Protein AF-A0A851DTY9-F1 (afdb_monomer)

Organism: Todus mexicanus (NCBI:txid135184)

Radius of gyration: 13.66 Å; Cα contacts (8 Å, |Δi|>4): 69; chains: 1; bounding box: 41×22×33 Å

Mean predicted aligned error: 4.66 Å

Foldseek 3Di:
DPADDPPDQWYQDPVRDIHGVDFDDDPVDRPRFDWDWGWDDDPVGIDIGDIDGDDDDDD

Structure (mmCIF, N/CA/C/O backbone):
data_AF-A0A851DTY9-F1
#
_entry.id   AF-A0A851DTY9-F1
#
loop_
_atom_site.group_PDB
_atom_site.id
_atom_site.type_symbol
_atom_site.label_atom_id
_atom_site.label_alt_id
_atom_site.label_comp_id
_atom_site.label_asym_id
_atom_site.label_entity_id
_atom_site.label_seq_id
_atom_site.pdbx_PDB_ins_code
_atom_site.Cartn_x
_atom_site.Cartn_y
_atom_site.Cartn_z
_atom_site.occupancy
_atom_site.B_iso_or_equiv
_atom_site.auth_seq_id
_atom_site.auth_comp_id
_atom_site.auth_asym_id
_atom_site.auth_atom_id
_atom_site.pdbx_PDB_model_num
ATOM 1 N N . THR A 1 1 ? 6.005 -2.717 6.437 1.00 53.41 1 THR A N 1
ATOM 2 C CA . THR A 1 1 ? 5.573 -4.114 6.612 1.00 53.41 1 THR A CA 1
ATOM 3 C C . THR A 1 1 ? 6.742 -4.846 7.203 1.00 53.41 1 THR A C 1
ATOM 5 O O . THR A 1 1 ? 7.777 -4.897 6.546 1.00 53.41 1 THR A O 1
ATOM 8 N N . ASP A 1 2 ? 6.622 -5.297 8.448 1.00 54.84 2 ASP A N 1
ATOM 9 C CA . ASP A 1 2 ? 7.588 -6.241 9.005 1.00 54.84 2 ASP A CA 1
ATOM 10 C C . ASP A 1 2 ? 7.543 -7.462 8.097 1.00 54.84 2 ASP A C 1
ATOM 12 O O . ASP A 1 2 ? 6.515 -8.132 8.017 1.00 54.84 2 ASP A O 1
ATOM 16 N N . LYS A 1 3 ? 8.567 -7.629 7.259 1.00 56.59 3 LYS A N 1
ATOM 17 C CA . LYS A 1 3 ? 8.508 -8.595 6.159 1.00 56.59 3 LYS A CA 1
ATOM 18 C C . LYS A 1 3 ? 8.424 -10.033 6.666 1.00 56.59 3 LYS A C 1
ATOM 20 O O . LYS A 1 3 ? 7.970 -10.878 5.908 1.00 56.59 3 LYS A O 1
ATOM 25 N N . ASP A 1 4 ? 8.750 -10.267 7.937 1.00 58.31 4 ASP A N 1
ATOM 26 C CA . ASP A 1 4 ? 8.917 -11.607 8.488 1.00 58.31 4 ASP A CA 1
ATOM 27 C C . ASP A 1 4 ? 8.507 -11.725 9.971 1.00 58.31 4 ASP A C 1
ATOM 29 O O . ASP A 1 4 ? 8.943 -12.661 10.637 1.00 58.31 4 ASP A O 1
ATOM 33 N N . ASP A 1 5 ? 7.680 -10.819 10.521 1.00 68.94 5 ASP A N 1
ATOM 34 C CA . ASP A 1 5 ? 7.077 -11.065 11.844 1.00 68.94 5 ASP A CA 1
ATOM 35 C C . ASP A 1 5 ? 5.778 -11.880 11.682 1.00 68.94 5 ASP A C 1
ATOM 37 O O . ASP A 1 5 ? 4.745 -11.309 11.313 1.00 68.94 5 ASP A O 1
ATOM 41 N N . PRO A 1 6 ? 5.768 -13.195 11.986 1.00 65.31 6 PRO A N 1
ATOM 42 C CA . PRO A 1 6 ? 4.560 -14.017 11.915 1.00 65.31 6 PRO A CA 1
ATOM 43 C C . PRO A 1 6 ? 3.480 -13.589 12.921 1.00 65.31 6 PRO A C 1
ATOM 45 O O . PRO A 1 6 ? 2.360 -14.095 12.866 1.00 65.31 6 PRO A O 1
ATOM 48 N N . ARG A 1 7 ? 3.791 -12.681 13.857 1.00 73.88 7 ARG A N 1
ATOM 49 C CA . ARG A 1 7 ? 2.830 -12.101 14.806 1.00 73.88 7 ARG A CA 1
ATOM 50 C C . ARG A 1 7 ? 2.221 -10.791 14.310 1.00 73.88 7 ARG A C 1
ATOM 52 O O . ARG A 1 7 ? 1.281 -10.294 14.934 1.00 73.88 7 ARG A O 1
ATOM 59 N N . SER A 1 8 ? 2.715 -10.237 13.203 1.00 87.25 8 SER A N 1
ATOM 60 C CA . SER A 1 8 ? 2.139 -9.041 12.596 1.00 87.25 8 SER A CA 1
ATOM 61 C C . SER A 1 8 ? 0.727 -9.331 12.083 1.00 87.25 8 SER A C 1
ATOM 63 O O . SER A 1 8 ? 0.486 -10.312 11.381 1.00 87.25 8 SER A O 1
ATOM 65 N N . HIS A 1 9 ? -0.228 -8.435 12.361 1.00 91.75 9 HIS A N 1
ATOM 66 C CA . HIS A 1 9 ? -1.573 -8.531 11.775 1.00 91.75 9 HIS A CA 1
ATOM 67 C C . HIS A 1 9 ? -1.600 -8.171 10.284 1.00 91.75 9 HIS A C 1
ATOM 69 O O . HIS A 1 9 ? -2.626 -8.366 9.636 1.00 91.75 9 HIS A O 1
ATOM 75 N N . ARG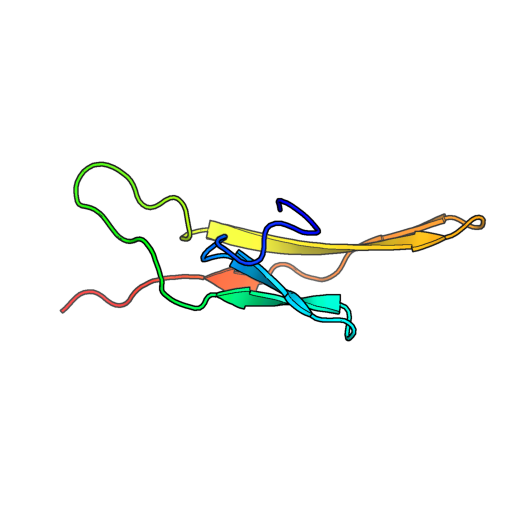 A 1 10 ? -0.484 -7.652 9.755 1.00 93.56 10 ARG A N 1
ATOM 76 C CA . ARG A 1 10 ? -0.245 -7.347 8.341 1.0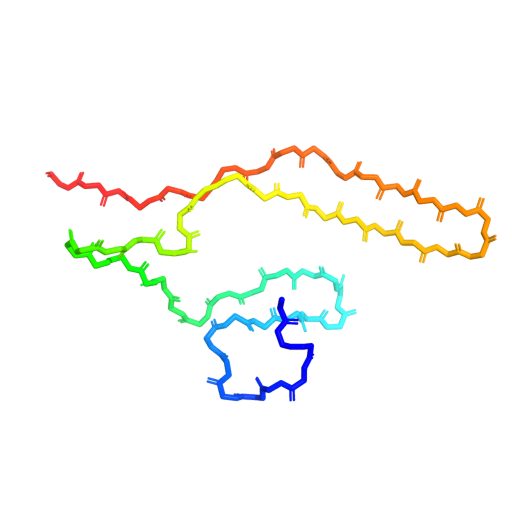0 93.56 10 ARG A CA 1
ATOM 77 C C . ARG A 1 10 ? 0.853 -8.266 7.819 1.00 93.56 10 ARG A C 1
ATOM 79 O O . ARG A 1 10 ? 1.975 -8.212 8.318 1.00 93.56 10 ARG A O 1
ATOM 86 N N . MET A 1 11 ? 0.566 -9.054 6.799 1.00 92.75 11 MET A N 1
ATOM 87 C CA . MET A 1 11 ? 1.483 -10.048 6.247 1.00 92.75 11 MET A CA 1
ATOM 88 C C . MET A 1 11 ? 1.646 -9.843 4.747 1.00 92.75 11 MET A C 1
ATOM 90 O O . MET A 1 11 ? 0.664 -9.627 4.041 1.00 92.75 11 MET A O 1
ATOM 94 N N . LEU A 1 12 ? 2.874 -9.949 4.242 1.00 91.94 12 LEU A N 1
ATOM 95 C CA . LEU A 1 12 ? 3.110 -10.040 2.804 1.00 91.94 12 LEU A CA 1
ATOM 96 C C . LEU A 1 12 ? 3.105 -11.518 2.404 1.00 91.94 12 LEU A C 1
ATOM 98 O O . LEU A 1 12 ? 3.903 -12.299 2.913 1.00 91.94 12 LEU A O 1
ATOM 102 N N . LEU A 1 13 ? 2.199 -11.911 1.514 1.00 91.56 13 LEU A N 1
ATOM 103 C CA . LEU A 1 13 ? 2.152 -13.280 1.005 1.00 91.56 13 LEU A CA 1
ATOM 104 C C . LEU A 1 13 ? 3.276 -13.515 -0.020 1.00 91.56 13 LEU A C 1
ATOM 106 O O . LEU A 1 13 ? 3.687 -12.562 -0.686 1.00 91.56 13 LEU A O 1
ATOM 110 N N . PRO A 1 14 ? 3.721 -14.769 -0.244 1.00 91.62 14 PRO A N 1
ATOM 111 C CA . PRO A 1 14 ? 4.708 -15.088 -1.284 1.00 91.62 14 PRO A CA 1
ATOM 112 C C . PRO A 1 14 ? 4.294 -14.648 -2.696 1.00 91.62 14 PRO A C 1
ATOM 114 O O . PRO A 1 14 ? 5.144 -14.397 -3.542 1.00 91.62 14 PRO A O 1
ATOM 117 N N . SER A 1 15 ? 2.987 -14.507 -2.944 1.00 92.94 15 SER A N 1
ATOM 118 C CA . SER A 1 15 ? 2.436 -13.954 -4.187 1.00 92.94 15 SER A CA 1
ATOM 119 C C . SER A 1 15 ? 2.642 -12.439 -4.349 1.00 92.94 15 SER A C 1
ATOM 121 O O . SER A 1 15 ? 2.318 -11.893 -5.399 1.00 92.94 15 SER A O 1
ATOM 123 N N . GLY A 1 16 ? 3.122 -11.739 -3.316 1.00 93.00 16 GLY A N 1
ATOM 124 C CA . GLY A 1 16 ? 3.282 -10.283 -3.279 1.00 93.00 16 GLY A CA 1
ATOM 125 C C . GLY A 1 16 ? 2.044 -9.511 -2.807 1.00 93.00 16 GLY A C 1
ATOM 126 O O . GLY A 1 16 ? 2.086 -8.286 -2.722 1.00 93.00 16 GLY A O 1
ATOM 127 N N . SER A 1 17 ? 0.947 -10.197 -2.476 1.00 94.75 17 SER A N 1
ATOM 128 C CA . SER A 1 17 ? -0.261 -9.559 -1.931 1.00 94.75 17 SER A CA 1
ATOM 129 C C . SER A 1 17 ? -0.086 -9.173 -0.458 1.00 94.75 17 SER A C 1
ATOM 131 O O . SER A 1 17 ? 0.443 -9.959 0.328 1.00 94.75 17 SER A O 1
ATOM 133 N N . LEU A 1 18 ? -0.571 -7.988 -0.069 1.00 94.81 18 LEU A N 1
ATOM 134 C CA . LEU A 1 18 ? -0.663 -7.575 1.334 1.00 94.81 18 LEU A CA 1
ATOM 135 C C . LEU A 1 18 ? -1.955 -8.128 1.949 1.00 94.81 18 LEU A C 1
ATOM 137 O O . LEU A 1 18 ? -3.052 -7.788 1.513 1.00 94.81 18 LEU A O 1
ATOM 141 N N . PHE A 1 19 ? -1.816 -8.970 2.965 1.00 94.06 19 PHE A N 1
ATOM 142 C CA . PHE A 1 19 ? -2.911 -9.596 3.691 1.00 94.06 19 PHE A CA 1
ATOM 143 C C . PHE A 1 19 ? -3.034 -9.013 5.101 1.00 94.06 19 PHE A C 1
ATOM 145 O O . PHE A 1 19 ? -2.035 -8.826 5.796 1.00 94.06 19 PHE A O 1
ATOM 152 N N . PHE A 1 20 ? -4.264 -8.757 5.540 1.00 95.00 20 PHE A N 1
ATOM 153 C CA . PHE A 1 20 ? -4.570 -8.306 6.895 1.00 95.00 20 PHE A CA 1
ATOM 154 C C . PHE A 1 20 ? -5.369 -9.396 7.613 1.00 95.00 20 PHE A C 1
ATOM 156 O O . PHE A 1 20 ? -6.473 -9.726 7.189 1.00 95.00 20 PHE A O 1
ATOM 163 N N . LEU A 1 21 ? -4.847 -9.929 8.721 1.00 94.06 21 LEU A N 1
ATOM 164 C CA . LEU A 1 21 ? -5.574 -10.890 9.568 1.00 94.06 21 LEU A CA 1
ATOM 165 C C . LEU A 1 21 ? -6.784 -10.244 10.258 1.00 94.06 21 LEU A C 1
ATOM 167 O O . LEU A 1 21 ? -7.789 -10.897 10.525 1.00 94.06 21 LEU A O 1
ATOM 171 N N . ARG A 1 22 ? -6.669 -8.953 10.573 1.00 93.69 22 ARG A N 1
ATOM 172 C CA . ARG A 1 22 ? -7.735 -8.102 11.105 1.00 93.69 22 ARG A CA 1
ATOM 173 C C . ARG A 1 22 ? -7.451 -6.657 10.729 1.00 93.69 22 ARG A C 1
ATOM 175 O O . ARG A 1 22 ? -6.285 -6.287 10.619 1.00 93.69 22 ARG A O 1
ATOM 182 N N . ILE A 1 23 ? -8.496 -5.845 10.618 1.00 94.69 23 ILE A N 1
ATOM 183 C CA . ILE A 1 23 ? -8.358 -4.398 10.439 1.00 94.69 23 ILE A CA 1
ATOM 184 C C . ILE A 1 23 ? -8.363 -3.703 11.803 1.00 94.69 23 ILE A C 1
ATOM 186 O O . ILE A 1 23 ? -9.263 -3.893 12.623 1.00 94.69 23 ILE A O 1
ATOM 190 N N . VAL A 1 24 ? -7.343 -2.891 12.059 1.00 93.94 24 VAL A N 1
ATOM 191 C CA . VAL A 1 24 ? -7.234 -2.012 13.219 1.00 93.94 24 VAL A CA 1
ATOM 192 C C . VAL A 1 24 ? -7.926 -0.694 12.895 1.00 93.94 24 VAL A C 1
ATOM 194 O O . VAL A 1 24 ? -7.369 0.197 12.255 1.00 93.94 24 VAL A O 1
ATOM 197 N N . HIS A 1 25 ? -9.150 -0.578 13.398 1.00 93.00 25 HIS A N 1
ATOM 198 C CA . HIS A 1 25 ? -9.981 0.614 13.307 1.00 93.00 25 HIS A CA 1
ATOM 199 C C . HIS A 1 25 ? -10.363 1.071 14.720 1.00 93.00 25 HIS A C 1
ATOM 201 O O . HIS A 1 25 ? -11.374 0.657 15.283 1.00 93.00 25 HIS A O 1
ATOM 207 N N . GLY A 1 26 ? -9.503 1.873 15.350 1.00 90.00 26 GLY A N 1
ATOM 208 C CA . GLY A 1 26 ? -9.728 2.404 16.692 1.00 90.00 26 GLY A CA 1
ATOM 209 C C . GLY A 1 26 ? -10.301 3.822 16.674 1.00 90.00 26 GLY A C 1
ATOM 210 O O . GLY A 1 26 ? -10.128 4.578 15.721 1.00 90.00 26 GLY A O 1
ATOM 211 N N . ARG A 1 27 ? -10.919 4.239 17.788 1.00 89.75 27 ARG A N 1
ATOM 212 C CA . ARG A 1 27 ? -11.414 5.621 17.958 1.00 89.75 27 ARG A CA 1
ATOM 213 C C . ARG A 1 27 ? -10.294 6.669 17.901 1.00 89.75 27 ARG A C 1
ATOM 215 O O . ARG A 1 27 ? -10.539 7.792 17.482 1.00 89.75 27 ARG A O 1
ATOM 222 N N . LYS A 1 28 ? -9.089 6.313 18.365 1.00 91.44 28 LYS A N 1
ATOM 223 C CA . LYS A 1 28 ? -7.921 7.211 18.428 1.00 91.44 28 LYS A CA 1
ATOM 224 C C . LYS A 1 28 ? -7.000 7.102 17.212 1.00 91.44 28 LYS A C 1
ATOM 226 O O . LYS A 1 28 ? -6.367 8.088 16.859 1.00 91.44 28 LYS A O 1
ATOM 231 N N . SER A 1 29 ? -6.895 5.925 16.596 1.00 91.44 29 SER A N 1
ATOM 232 C CA . SER A 1 29 ? -6.115 5.741 15.372 1.00 91.44 29 SER A CA 1
ATOM 233 C C . SER A 1 29 ? -6.698 4.630 14.507 1.00 91.44 29 SER A C 1
ATOM 235 O O . SER A 1 29 ? -7.266 3.655 15.008 1.00 91.44 29 SER A O 1
ATOM 237 N N . ARG A 1 30 ? -6.531 4.792 13.196 1.00 93.69 30 ARG A N 1
ATOM 238 C CA . ARG A 1 30 ? -6.983 3.858 12.161 1.00 93.69 30 ARG A CA 1
ATOM 239 C C . ARG A 1 30 ? -5.813 3.553 11.229 1.00 93.69 30 ARG A C 1
ATOM 241 O O . ARG A 1 30 ? -5.800 3.994 10.089 1.00 93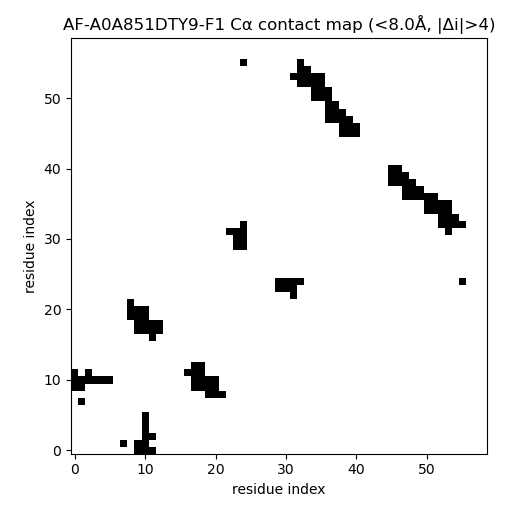.69 30 ARG A O 1
ATOM 248 N N . PRO A 1 31 ? -4.767 2.885 11.737 1.00 94.19 31 PRO A N 1
ATOM 249 C CA . PRO A 1 31 ? -3.493 2.788 11.035 1.00 94.19 31 PRO A CA 1
ATOM 250 C C . PRO A 1 31 ? -3.551 1.893 9.791 1.00 94.19 31 PRO A C 1
ATOM 252 O O . PRO A 1 31 ? -2.579 1.863 9.040 1.00 94.19 31 PRO A O 1
ATOM 255 N N . ASP A 1 32 ? -4.619 1.109 9.626 1.00 95.44 32 ASP A N 1
ATOM 256 C CA . ASP A 1 32 ? -4.826 0.243 8.464 1.00 95.44 32 ASP A CA 1
ATOM 257 C C . ASP A 1 32 ? -5.633 0.936 7.354 1.00 95.44 32 ASP A C 1
ATOM 259 O O . ASP A 1 32 ? -5.483 0.556 6.197 1.00 95.44 32 ASP A O 1
ATOM 263 N N . GLU A 1 33 ? -6.445 1.953 7.665 1.00 96.56 33 GLU A N 1
ATOM 264 C CA . GLU A 1 33 ? -7.177 2.711 6.642 1.00 96.56 33 GLU A CA 1
ATOM 265 C C . GLU A 1 33 ? -6.234 3.588 5.823 1.00 96.56 33 GLU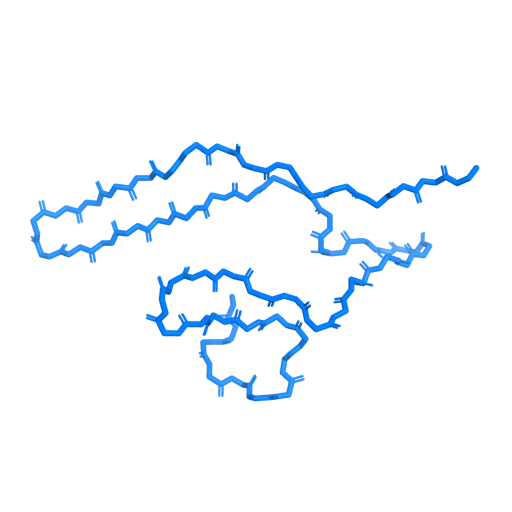 A C 1
ATOM 267 O O . GLU A 1 33 ? -5.294 4.184 6.354 1.00 96.56 33 GLU A O 1
ATOM 272 N N . GLY A 1 34 ? -6.514 3.702 4.527 1.00 96.69 34 GLY A N 1
ATOM 273 C CA . GLY A 1 34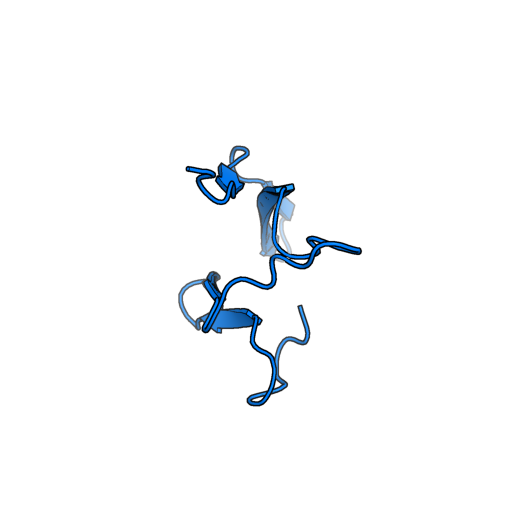 ? -5.769 4.587 3.643 1.00 96.69 34 GLY A CA 1
ATOM 274 C C . GLY A 1 34 ? -5.667 4.069 2.220 1.00 96.69 34 GLY A C 1
ATOM 275 O O . GLY A 1 34 ? -6.347 3.126 1.818 1.00 96.69 34 GLY A O 1
ATOM 276 N N . VAL A 1 35 ? -4.798 4.717 1.451 1.00 98.06 35 VAL A N 1
ATOM 277 C CA . VAL A 1 35 ? -4.511 4.351 0.066 1.00 98.06 35 VAL A CA 1
ATOM 278 C C . VAL A 1 35 ? -3.208 3.566 0.012 1.00 98.06 35 VAL A C 1
ATOM 280 O O . VAL A 1 35 ? -2.182 4.009 0.527 1.00 98.06 35 VAL A O 1
ATOM 283 N N . TYR A 1 36 ? -3.253 2.409 -0.635 1.00 97.50 36 TYR A N 1
ATOM 284 C CA . TYR A 1 36 ? -2.129 1.507 -0.815 1.00 97.50 36 TYR A CA 1
ATOM 285 C C . TYR A 1 36 ? -1.713 1.437 -2.280 1.00 97.50 36 TYR A C 1
ATOM 287 O O . TYR A 1 36 ? -2.540 1.511 -3.188 1.00 97.50 36 TYR A O 1
ATOM 295 N N . VAL A 1 37 ? -0.418 1.222 -2.486 1.00 98.12 37 VAL A N 1
ATOM 296 C CA . VAL A 1 37 ? 0.179 0.826 -3.763 1.00 98.12 37 VAL A CA 1
ATOM 297 C C . VAL A 1 37 ? 1.137 -0.328 -3.511 1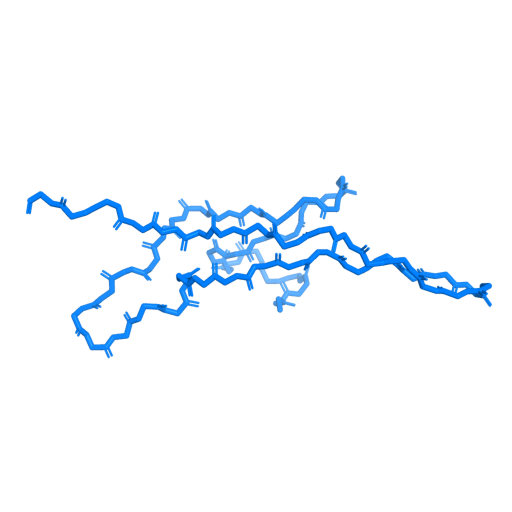.00 98.12 37 VAL A C 1
ATOM 299 O 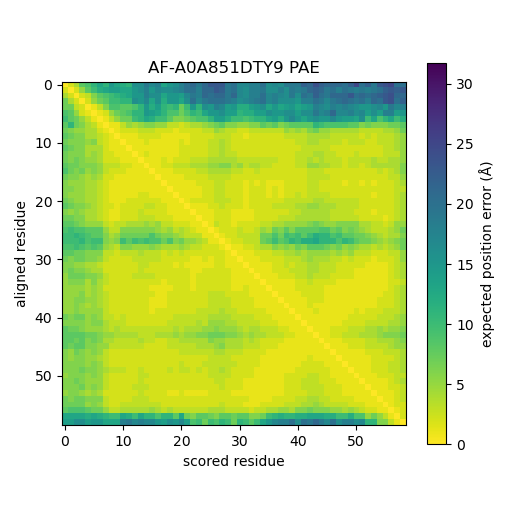O . VAL A 1 37 ? 1.750 -0.408 -2.441 1.00 98.12 37 VAL A O 1
ATOM 302 N N . CYS A 1 38 ? 1.298 -1.213 -4.490 1.00 97.19 38 CYS A N 1
ATOM 303 C CA . CYS A 1 38 ? 2.416 -2.142 -4.508 1.00 97.19 38 CYS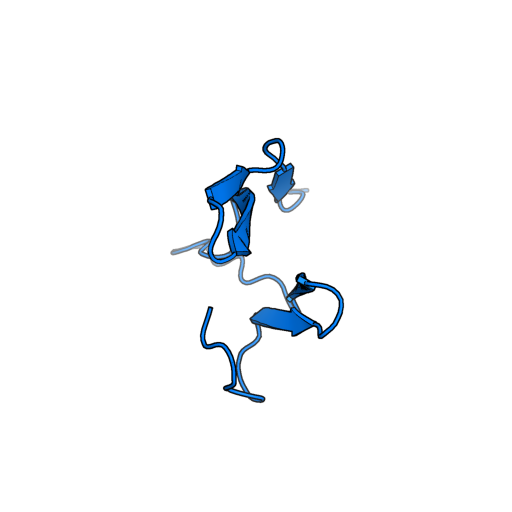 A CA 1
ATOM 304 C C . CYS A 1 38 ? 3.535 -1.582 -5.393 1.00 97.19 38 CYS A C 1
ATOM 306 O O . CYS A 1 38 ? 3.289 -0.936 -6.413 1.00 97.19 38 CYS A O 1
ATOM 308 N N . VAL A 1 39 ? 4.780 -1.808 -4.971 1.00 97.25 39 VAL A N 1
ATOM 309 C CA . VAL A 1 39 ? 5.970 -1.409 -5.726 1.00 97.25 39 VAL A CA 1
ATOM 310 C C . VAL A 1 39 ? 6.834 -2.641 -5.943 1.00 97.25 39 VAL A C 1
ATOM 312 O O . VAL A 1 39 ? 7.396 -3.186 -4.991 1.00 97.25 39 VAL A O 1
ATOM 315 N N . ALA A 1 40 ? 6.926 -3.084 -7.194 1.00 97.25 40 ALA A N 1
ATOM 316 C CA . ALA A 1 40 ? 7.770 -4.195 -7.612 1.00 97.25 40 ALA A CA 1
ATOM 317 C C . ALA A 1 40 ? 9.116 -3.654 -8.105 1.00 97.25 40 ALA A C 1
ATOM 319 O O . ALA A 1 40 ? 9.148 -2.745 -8.928 1.00 97.25 40 ALA A O 1
ATOM 320 N N . ARG A 1 41 ? 10.231 -4.200 -7.604 1.00 97.81 41 ARG A N 1
ATOM 321 C CA . ARG A 1 41 ? 11.592 -3.754 -7.947 1.00 97.81 41 ARG A CA 1
ATOM 322 C C . ARG A 1 41 ? 12.461 -4.922 -8.382 1.00 97.81 41 ARG A C 1
ATOM 324 O O . ARG A 1 41 ? 12.419 -5.980 -7.758 1.00 97.81 41 ARG A O 1
ATOM 331 N N . ASN A 1 42 ? 13.276 -4.708 -9.406 1.00 97.81 42 ASN A N 1
ATOM 332 C CA . ASN A 1 42 ? 14.349 -5.610 -9.817 1.00 97.81 42 ASN A CA 1
ATOM 333 C C . ASN A 1 42 ? 15.597 -4.792 -10.213 1.00 97.81 42 ASN A C 1
ATOM 335 O O . ASN A 1 42 ? 15.628 -3.576 -10.048 1.00 97.81 42 ASN A O 1
ATOM 339 N N . TYR A 1 43 ? 16.640 -5.448 -10.723 1.00 98.44 43 TYR A N 1
ATOM 340 C CA . TYR A 1 43 ? 17.893 -4.776 -11.097 1.00 98.44 43 TYR A CA 1
ATOM 341 C C . TYR A 1 43 ? 17.771 -3.829 -12.308 1.00 98.44 43 TYR A C 1
ATOM 343 O O . TYR A 1 43 ? 18.676 -3.033 -12.539 1.00 98.44 43 TYR A O 1
ATOM 351 N N . LEU A 1 44 ? 16.683 -3.916 -13.082 1.00 98.56 44 LEU A N 1
ATOM 352 C CA . LEU A 1 44 ? 16.424 -3.067 -14.249 1.00 98.56 44 LEU A CA 1
ATOM 353 C C . LEU A 1 44 ? 15.565 -1.842 -13.910 1.00 98.56 44 LEU A C 1
ATOM 355 O O . LEU A 1 44 ? 15.531 -0.901 -14.699 1.00 98.56 44 LEU A O 1
ATOM 359 N N . GLY A 1 45 ? 14.866 -1.839 -12.772 1.00 98.38 45 GLY A N 1
ATOM 360 C CA . GLY A 1 45 ? 14.032 -0.713 -12.364 1.00 98.38 45 GLY A CA 1
ATOM 361 C C . GLY A 1 45 ? 12.898 -1.080 -11.411 1.00 98.38 45 GLY A C 1
ATOM 362 O O . GLY A 1 45 ? 12.957 -2.069 -10.673 1.00 98.38 45 GLY A O 1
ATOM 363 N N . GLU A 1 46 ? 11.852 -0.253 -11.429 1.00 98.50 46 GLU A N 1
ATOM 364 C CA . GLU A 1 46 ? 10.663 -0.405 -10.594 1.00 98.50 46 GLU A CA 1
ATOM 365 C C . GLU A 1 46 ? 9.357 -0.212 -11.372 1.00 98.50 46 GLU A C 1
ATOM 367 O O . GLU A 1 46 ? 9.303 0.519 -12.359 1.00 98.50 46 GLU A O 1
ATOM 372 N N . ALA A 1 47 ? 8.299 -0.865 -10.898 1.00 98.38 47 ALA A N 1
ATOM 373 C CA . ALA A 1 47 ? 6.930 -0.689 -11.359 1.00 98.38 47 ALA A CA 1
ATOM 374 C C . ALA A 1 47 ? 6.015 -0.429 -10.155 1.00 98.38 47 ALA A C 1
ATOM 376 O O . ALA A 1 47 ? 6.104 -1.123 -9.139 1.00 98.38 47 ALA A O 1
ATOM 377 N N . VAL A 1 48 ? 5.131 0.562 -10.276 1.00 98.31 48 VAL A N 1
ATOM 378 C CA . VAL A 1 48 ? 4.181 0.971 -9.230 1.00 98.31 48 VAL A CA 1
ATOM 379 C C . VAL A 1 48 ? 2.765 0.649 -9.697 1.00 98.31 48 VAL A C 1
ATOM 381 O O . VAL A 1 48 ? 2.411 0.946 -10.838 1.00 98.31 48 VAL A O 1
ATOM 384 N N . SER A 1 49 ? 1.955 0.030 -8.839 1.00 98.25 49 SER A N 1
ATOM 385 C CA . SER A 1 49 ? 0.549 -0.229 -9.157 1.00 98.25 49 SER A CA 1
ATOM 386 C C . SER A 1 49 ? -0.302 1.035 -9.114 1.00 98.25 49 SER A C 1
ATOM 388 O O . SER A 1 49 ? 0.096 2.074 -8.592 1.00 98.25 49 SER A O 1
ATOM 390 N N . HIS A 1 50 ? -1.546 0.914 -9.570 1.00 98.50 50 HIS A N 1
ATOM 391 C CA . HIS A 1 50 ? -2.573 1.891 -9.230 1.00 98.50 50 HIS A CA 1
ATOM 392 C C . HIS A 1 50 ? -2.845 1.916 -7.720 1.00 98.50 50 HIS A C 1
ATOM 394 O O . HIS A 1 50 ? -2.573 0.948 -7.000 1.00 98.50 50 HIS A O 1
ATOM 400 N N . ASN A 1 51 ? -3.420 3.029 -7.273 1.00 98.50 51 ASN A N 1
ATOM 401 C CA . ASN A 1 51 ? -3.912 3.213 -5.915 1.00 98.50 51 ASN A CA 1
ATOM 402 C C . ASN A 1 51 ? -5.093 2.277 -5.626 1.00 98.50 51 ASN A C 1
ATOM 404 O O . ASN A 1 51 ? -6.015 2.168 -6.433 1.00 98.50 51 ASN A O 1
ATOM 408 N N . ALA A 1 52 ? -5.097 1.677 -4.439 1.00 98.25 52 ALA A N 1
ATOM 409 C CA . ALA A 1 52 ? -6.228 0.946 -3.881 1.00 98.25 52 ALA A CA 1
ATOM 410 C C . ALA A 1 52 ? -6.615 1.557 -2.529 1.00 98.25 52 ALA A C 1
ATOM 412 O O . ALA A 1 52 ? -5.759 1.710 -1.659 1.00 98.25 52 ALA A O 1
ATOM 413 N N . SER A 1 53 ? -7.884 1.918 -2.341 1.00 97.56 53 SER A N 1
ATOM 414 C CA . SER A 1 53 ? -8.386 2.421 -1.061 1.00 97.56 53 SER A CA 1
ATOM 415 C C . SER A 1 53 ? -8.841 1.276 -0.157 1.00 97.56 53 SER A C 1
ATOM 417 O O . SER A 1 53 ? -9.513 0.342 -0.593 1.00 97.56 53 SER A O 1
ATOM 419 N N . LEU A 1 54 ? -8.472 1.360 1.120 1.00 97.06 54 LEU A N 1
ATOM 420 C CA . LEU A 1 54 ? -8.973 0.504 2.185 1.00 97.06 54 LEU A CA 1
ATOM 421 C C . LEU A 1 54 ? -9.733 1.369 3.190 1.00 97.06 54 LEU A C 1
ATOM 423 O O . LEU A 1 54 ? -9.136 2.140 3.943 1.00 97.06 54 LEU A O 1
ATOM 427 N N . GLU A 1 55 ? -11.052 1.217 3.185 1.00 96.19 55 GLU A N 1
ATOM 428 C CA . GLU A 1 55 ? -11.990 1.943 4.040 1.00 96.19 55 GLU A CA 1
ATOM 429 C C . GLU A 1 55 ? -12.812 0.943 4.861 1.00 96.19 55 GLU A C 1
ATOM 431 O O . GLU A 1 55 ? -13.193 -0.119 4.362 1.00 96.19 55 GLU A O 1
ATOM 436 N N . VAL A 1 56 ? -13.094 1.268 6.126 1.00 95.06 56 VAL A N 1
A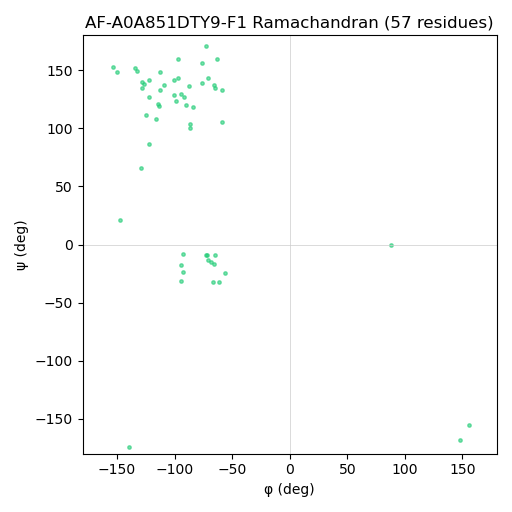TOM 437 C CA . VAL A 1 56 ? -13.987 0.467 6.972 1.00 95.06 56 VAL A CA 1
ATOM 438 C C . VAL A 1 56 ? -15.366 1.105 6.973 1.00 95.06 56 VAL A C 1
ATOM 440 O O . VAL A 1 56 ? -15.522 2.268 7.342 1.00 95.06 56 VAL A O 1
ATOM 443 N N . ALA A 1 57 ? -16.379 0.331 6.586 1.00 93.31 57 ALA A N 1
ATOM 444 C CA . ALA A 1 57 ? -17.758 0.793 6.608 1.00 93.31 57 ALA A CA 1
ATOM 445 C C . ALA A 1 57 ? -18.182 1.205 8.029 1.00 93.31 57 ALA A C 1
ATOM 447 O O . ALA A 1 57 ? -17.988 0.465 8.997 1.00 93.31 57 ALA A O 1
ATOM 448 N N . SER A 1 58 ? -18.810 2.372 8.138 1.00 82.81 58 SER A N 1
ATOM 449 C CA . SER A 1 58 ? -19.519 2.822 9.334 1.00 82.81 58 SER A CA 1
ATOM 450 C C . SER A 1 58 ? -21.020 2.609 9.159 1.00 82.81 58 SER A C 1
ATOM 452 O O . SER A 1 58 ? -21.544 2.812 8.064 1.00 82.81 58 SER A O 1
ATOM 454 N N . LYS A 1 59 ? -21.699 2.198 10.234 1.00 71.06 59 LYS A N 1
ATOM 455 C CA . LYS A 1 59 ? -23.162 2.103 10.276 1.00 71.06 59 LYS A CA 1
ATOM 456 C C . LYS A 1 59 ? -23.797 3.472 10.495 1.00 71.06 59 LYS A C 1
ATOM 458 O O . LYS A 1 59 ? -23.179 4.274 11.232 1.00 71.06 59 LYS A O 1
#

Secondary structure (DSSP, 8-state):
--TT-TT-SEEE-TTS-EEESS----SS--TT-EEE--EEEETTEEEEPPPEEE-PPP-

InterPro domains:
  IPR013783 Immunoglobulin-like fold [G3DSA:2.60.40.10] (1-59)
  IPR036179 Immunoglobulin-like domain superfamily [SSF48726] (8-57)

Sequence (59 aa):
TDKDDPRSHRMLLPSGSLFFLRIVHGRKSRPDEGVYVCVARNYLGEAVSHNASLEVASK

pLDDT: mean 90.56, std 11.74, range [53.41, 98.56]

Solvent-accessible surface area (backbone atoms only — not comparable to full-atom values): 4060 Å² total; per-residue (Å²): 122,64,81,78,48,90,83,48,53,48,39,65,43,97,88,70,49,82,44,64,84,59,83,54,76,49,99,88,51,45,86,65,52,48,76,43,65,56,74,53,74,60,98,90,48,75,48,72,55,71,81,43,80,41,79,80,90,78,134

Nearest PDB structures (foldseek):
  2v9t-assembly1_A  TM=9.284E-01  e=3.665E-06  Homo sapiens
  2v9r-assembly1_A  TM=9.198E-01  e=5.674E-06  Homo sapiens
  2v9q-assembly1_A  TM=9.193E-01  e=6.843E-06  Homo sapiens
  6iaa-assembly3_C  TM=9.120E-01  e=1.541E-05  Homo sapiens
  5o5g-assembly1_A  TM=9.160E-01  e=1.858E-05  Homo sapiens